Protein AF-A0A7H8SCH6-F1 (afdb_monomer_lite)

Radius of gyration: 17.14 Å; chains: 1; bounding box: 43×27×56 Å

pLDDT: mean 82.18, std 16.4, range [37.56, 97.25]

Sequence (116 aa):
MICNQSYHAEQIELTLISGIGYRKALEFLIKDYLIYLDNEAETEFLKMPLGQCINKLGNHNIKEIAKRAAWIGNDETHYIRKWKNKDINDLKKLIEVTVYFIAMEVVSNKYLEEMS

Structure (mmCIF, N/CA/C/O backbone):
data_AF-A0A7H8SCH6-F1
#
_entry.id   AF-A0A7H8SCH6-F1
#
loop_
_atom_site.group_PDB
_atom_site.id
_atom_site.type_symbol
_atom_site.label_atom_id
_atom_site.label_alt_id
_atom_site.label_comp_id
_atom_site.label_asym_id
_atom_site.label_entity_id
_atom_site.label_seq_id
_atom_site.pdbx_PDB_ins_code
_atom_site.Cartn_x
_atom_site.Cartn_y
_atom_site.Cartn_z
_atom_site.occupancy
_atom_site.B_iso_or_equiv
_atom_site.auth_seq_id
_atom_site.auth_comp_id
_atom_site.auth_asym_id
_atom_site.auth_atom_id
_atom_site.pdbx_PDB_model_num
ATOM 1 N N . MET A 1 1 ? 14.924 -2.978 -39.474 1.00 37.56 1 MET A N 1
ATOM 2 C CA . MET A 1 1 ? 15.425 -3.283 -38.111 1.00 37.56 1 MET A CA 1
ATOM 3 C C . MET A 1 1 ? 15.438 -2.072 -37.163 1.00 37.56 1 MET A C 1
ATOM 5 O O . MET A 1 1 ? 15.648 -2.272 -35.977 1.00 37.56 1 MET A O 1
ATOM 9 N N . ILE A 1 2 ? 15.162 -0.843 -37.631 1.00 46.72 2 ILE A N 1
ATOM 10 C CA . ILE A 1 2 ? 15.247 0.389 -36.816 1.00 46.72 2 ILE A CA 1
ATOM 11 C C . ILE A 1 2 ? 13.957 0.684 -36.014 1.00 46.72 2 ILE A C 1
ATOM 13 O O . ILE A 1 2 ? 14.043 1.179 -34.899 1.00 46.72 2 ILE A O 1
ATOM 17 N N . CYS A 1 3 ? 12.772 0.280 -36.488 1.00 51.47 3 CYS A N 1
ATOM 18 C CA . CYS A 1 3 ? 11.507 0.572 -35.791 1.00 51.47 3 CYS A CA 1
ATOM 19 C C . CYS A 1 3 ? 11.325 -0.171 -34.458 1.00 51.47 3 CYS A C 1
ATOM 21 O O . CYS A 1 3 ? 10.641 0.338 -33.580 1.00 51.47 3 CYS A O 1
ATOM 23 N N . ASN A 1 4 ? 11.940 -1.348 -34.279 1.00 43.81 4 ASN A N 1
ATOM 24 C CA . ASN A 1 4 ? 11.735 -2.124 -33.053 1.00 43.81 4 ASN A CA 1
ATOM 25 C C . ASN A 1 4 ? 12.465 -1.509 -31.849 1.00 43.81 4 ASN A C 1
ATOM 27 O O . ASN A 1 4 ? 11.946 -1.526 -30.743 1.00 43.81 4 ASN A O 1
ATOM 31 N N . GLN A 1 5 ? 13.651 -0.928 -32.065 1.00 39.53 5 GLN A N 1
ATOM 32 C CA . GLN A 1 5 ? 14.405 -0.257 -31.000 1.00 39.53 5 GLN A CA 1
ATOM 33 C C . GLN A 1 5 ? 13.753 1.077 -30.615 1.00 39.53 5 GLN A C 1
ATOM 35 O O . GLN A 1 5 ? 13.643 1.371 -29.431 1.00 39.53 5 GLN A O 1
ATOM 40 N N . SER A 1 6 ? 13.249 1.841 -31.593 1.00 50.38 6 SER A N 1
ATOM 41 C CA . SER A 1 6 ? 12.501 3.080 -31.331 1.00 50.38 6 SER A CA 1
ATOM 42 C C . SER A 1 6 ? 11.175 2.821 -30.610 1.00 50.38 6 SER A C 1
ATOM 44 O O . SER A 1 6 ? 10.885 3.497 -29.632 1.00 50.38 6 SER A O 1
ATOM 46 N N . TYR A 1 7 ? 10.418 1.799 -31.028 1.00 49.88 7 TYR A N 1
ATOM 47 C CA . TYR A 1 7 ? 9.191 1.379 -30.344 1.00 49.88 7 TYR A CA 1
ATOM 48 C C . TYR A 1 7 ? 9.477 0.904 -28.916 1.00 49.88 7 TYR A C 1
ATOM 50 O O . TYR A 1 7 ? 8.783 1.293 -27.984 1.00 49.88 7 TYR A O 1
ATOM 58 N N . HIS A 1 8 ? 10.540 0.120 -28.712 1.00 58.81 8 HIS A N 1
ATOM 59 C CA . HIS A 1 8 ? 10.951 -0.274 -27.367 1.00 58.81 8 HIS A CA 1
ATOM 60 C C . HIS A 1 8 ? 11.368 0.921 -26.504 1.00 58.81 8 HIS A C 1
ATOM 62 O O . HIS A 1 8 ? 10.980 0.959 -25.343 1.00 58.81 8 HIS A O 1
ATOM 68 N N . ALA A 1 9 ? 12.108 1.893 -27.043 1.00 56.62 9 ALA A N 1
ATOM 69 C CA . ALA A 1 9 ? 12.504 3.094 -26.307 1.00 56.62 9 ALA A CA 1
ATOM 70 C C . ALA A 1 9 ? 11.285 3.925 -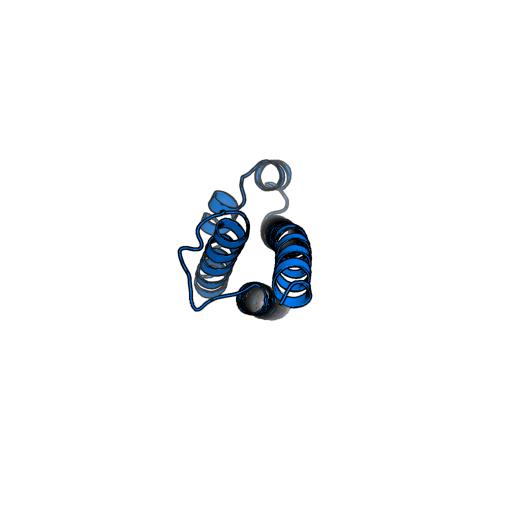25.869 1.00 56.62 9 ALA A C 1
ATOM 72 O O . ALA A 1 9 ? 11.175 4.274 -24.697 1.00 56.62 9 ALA A O 1
ATOM 73 N N . GLU A 1 10 ? 10.326 4.144 -26.771 1.00 59.06 10 GLU A N 1
ATOM 74 C CA . GLU A 1 10 ? 9.072 4.847 -26.476 1.00 59.06 10 GLU A CA 1
ATOM 75 C C . GLU A 1 10 ? 8.227 4.098 -25.431 1.00 59.06 10 GLU A C 1
ATOM 77 O O . GLU A 1 10 ? 7.752 4.686 -24.458 1.00 59.06 10 GLU A O 1
ATOM 82 N N . GLN A 1 11 ? 8.080 2.776 -25.578 1.00 59.28 11 GLN A N 1
ATOM 83 C CA . GLN A 1 11 ? 7.370 1.947 -24.601 1.00 59.28 11 GLN A CA 1
ATOM 84 C C . GLN A 1 11 ? 8.061 1.959 -23.230 1.00 59.28 11 GLN A C 1
ATOM 86 O O . GLN A 1 11 ? 7.378 1.960 -22.207 1.00 59.28 11 GLN A O 1
ATOM 91 N N . ILE A 1 12 ? 9.396 1.997 -23.182 1.00 62.84 12 ILE A N 1
ATOM 92 C CA . ILE A 1 12 ? 10.166 2.108 -21.936 1.00 62.84 12 ILE A CA 1
ATOM 93 C C . ILE A 1 12 ? 9.928 3.473 -21.274 1.00 62.84 12 ILE A C 1
ATOM 95 O O . ILE A 1 12 ? 9.658 3.509 -20.075 1.00 62.84 12 ILE A O 1
ATOM 99 N N . GLU A 1 13 ? 9.955 4.576 -22.027 1.00 62.03 13 GLU A N 1
ATOM 100 C CA . GLU A 1 13 ? 9.674 5.922 -21.500 1.00 62.03 13 GLU A CA 1
ATOM 101 C C . GLU A 1 13 ? 8.240 6.045 -20.956 1.00 62.03 13 GLU A C 1
ATOM 103 O O . GLU A 1 13 ? 8.039 6.504 -19.828 1.00 62.03 13 GLU A O 1
ATOM 108 N N . LEU A 1 14 ? 7.243 5.547 -21.696 1.00 60.16 14 LEU A N 1
ATOM 109 C CA . LEU A 1 14 ? 5.845 5.489 -21.247 1.00 60.16 14 LEU A CA 1
ATOM 110 C C . LEU A 1 14 ? 5.673 4.609 -20.002 1.00 60.16 14 LEU A C 1
ATOM 112 O O . LEU A 1 14 ? 4.902 4.953 -19.101 1.00 60.16 14 LEU A O 1
ATOM 116 N N . THR A 1 15 ? 6.397 3.489 -19.926 1.00 60.84 15 THR A N 1
ATOM 117 C CA . THR A 1 15 ? 6.345 2.572 -18.777 1.00 60.84 15 THR A CA 1
ATOM 118 C C . THR A 1 15 ? 6.966 3.201 -17.534 1.00 60.84 15 THR A C 1
ATOM 120 O O . THR A 1 15 ? 6.373 3.108 -16.462 1.00 60.84 15 THR A O 1
ATOM 123 N N . LEU A 1 16 ? 8.097 3.903 -17.665 1.00 60.78 16 LEU A N 1
ATOM 124 C CA . LEU A 1 16 ? 8.753 4.616 -16.562 1.00 60.78 16 LEU A CA 1
ATOM 125 C C . LEU A 1 16 ? 7.839 5.693 -15.959 1.00 60.78 16 LEU A C 1
ATOM 127 O O . LEU A 1 16 ? 7.648 5.738 -14.741 1.00 60.78 16 LEU A O 1
ATOM 131 N N . ILE A 1 17 ? 7.220 6.522 -16.808 1.00 64.50 17 ILE A N 1
ATOM 132 C CA . ILE A 1 17 ? 6.272 7.566 -16.380 1.00 64.50 17 ILE A CA 1
ATOM 133 C C . ILE A 1 17 ? 5.059 6.936 -15.686 1.00 64.50 17 ILE A C 1
ATOM 135 O O . ILE A 1 17 ? 4.644 7.370 -14.608 1.00 64.50 17 ILE A O 1
ATOM 139 N N . SER A 1 18 ? 4.517 5.872 -16.276 1.00 70.50 18 SER A N 1
ATOM 140 C CA . SER A 1 18 ? 3.342 5.185 -15.746 1.00 70.50 18 SER A CA 1
ATOM 141 C C . SER A 1 18 ? 3.643 4.466 -14.422 1.00 70.50 18 SER A C 1
ATOM 143 O O . SER A 1 18 ? 2.828 4.513 -13.503 1.00 70.50 18 SER A O 1
ATOM 145 N N . GLY A 1 19 ? 4.822 3.855 -14.270 1.00 71.44 19 GLY A N 1
ATOM 146 C CA . GLY A 1 19 ? 5.253 3.177 -13.044 1.00 71.44 19 GLY A CA 1
ATOM 147 C C . GLY A 1 19 ? 5.389 4.132 -11.856 1.00 71.44 19 GLY A C 1
ATOM 148 O O . GLY A 1 19 ? 4.886 3.843 -10.767 1.00 71.44 19 GLY A O 1
ATOM 149 N N . ILE A 1 20 ? 5.978 5.314 -12.078 1.00 78.62 20 ILE A N 1
ATOM 150 C CA . ILE A 1 20 ? 6.041 6.386 -11.069 1.00 78.62 20 ILE A CA 1
ATOM 151 C C . ILE A 1 20 ? 4.629 6.858 -10.701 1.00 78.62 20 ILE A C 1
ATOM 153 O O . ILE A 1 20 ? 4.326 7.021 -9.516 1.00 78.62 20 ILE A O 1
ATOM 157 N N . GLY A 1 21 ? 3.753 7.023 -11.698 1.00 79.62 21 GLY A N 1
ATOM 158 C CA . GLY A 1 21 ? 2.355 7.400 -11.495 1.00 79.62 21 GLY A CA 1
ATOM 159 C C . GLY A 1 21 ? 1.594 6.405 -10.616 1.00 79.62 21 GLY A C 1
ATOM 160 O O . GLY A 1 21 ? 0.992 6.799 -9.618 1.00 79.62 21 GLY A O 1
ATOM 161 N N . TYR A 1 22 ? 1.680 5.107 -10.915 1.00 85.50 22 TYR A N 1
ATOM 162 C CA . TYR A 1 22 ? 1.022 4.063 -10.122 1.00 85.50 22 TYR A CA 1
ATOM 163 C C . TYR A 1 22 ? 1.595 3.932 -8.715 1.00 85.50 22 TYR A C 1
ATOM 165 O O . TYR A 1 22 ? 0.844 3.750 -7.758 1.00 85.50 22 TYR A O 1
ATOM 173 N N . ARG A 1 23 ? 2.912 4.082 -8.552 1.00 87.88 23 ARG A N 1
ATOM 174 C CA . ARG A 1 23 ? 3.531 4.118 -7.224 1.00 87.88 23 ARG A CA 1
ATOM 175 C C . ARG A 1 23 ? 3.010 5.291 -6.396 1.00 87.88 23 ARG A C 1
ATOM 177 O O . ARG A 1 23 ? 2.749 5.123 -5.207 1.00 87.88 23 ARG A O 1
ATOM 184 N N . LYS A 1 24 ? 2.843 6.464 -7.012 1.00 87.19 24 LYS A N 1
ATOM 185 C CA . LYS A 1 24 ? 2.284 7.633 -6.329 1.00 87.19 24 LYS A CA 1
ATOM 186 C C . LYS A 1 24 ? 0.799 7.451 -6.007 1.00 87.19 24 LYS A C 1
ATOM 188 O O . LYS A 1 24 ? 0.382 7.806 -4.911 1.00 87.19 24 LYS A O 1
ATOM 193 N N . ALA A 1 25 ? 0.031 6.836 -6.904 1.00 89.31 25 ALA A N 1
ATOM 194 C CA . ALA A 1 25 ? -1.364 6.479 -6.650 1.00 89.31 25 ALA A CA 1
ATOM 195 C C . ALA A 1 25 ? -1.502 5.522 -5.454 1.00 89.31 25 ALA A C 1
ATOM 197 O O . ALA A 1 25 ? -2.337 5.749 -4.583 1.00 89.31 25 ALA A O 1
ATOM 198 N N . LEU A 1 26 ? -0.638 4.503 -5.362 1.00 92.75 26 LEU A N 1
ATOM 199 C CA . LEU A 1 26 ? -0.575 3.615 -4.199 1.00 92.75 26 LEU A CA 1
ATOM 200 C C . LEU A 1 26 ? -0.232 4.383 -2.915 1.00 92.75 26 LEU A C 1
ATOM 202 O O . LEU A 1 26 ? -0.795 4.095 -1.864 1.00 92.75 26 LEU A O 1
ATOM 206 N N . GLU A 1 27 ? 0.682 5.355 -2.984 1.00 93.25 27 GLU A N 1
ATOM 207 C CA . GLU A 1 27 ? 1.028 6.178 -1.823 1.00 93.25 27 GLU A CA 1
ATOM 208 C C . GLU A 1 27 ? -0.165 6.972 -1.296 1.00 93.25 27 GLU A C 1
ATOM 210 O O . GLU A 1 27 ? -0.408 6.943 -0.092 1.00 93.25 27 GLU A O 1
ATOM 215 N N . PHE A 1 28 ? -0.903 7.644 -2.181 1.00 92.06 28 PHE A N 1
ATOM 216 C CA . PHE A 1 28 ? -2.108 8.373 -1.789 1.00 92.06 28 PHE A CA 1
ATOM 217 C C . PHE A 1 28 ? -3.163 7.429 -1.212 1.00 92.06 28 PHE A C 1
ATOM 219 O O . PHE A 1 28 ? -3.600 7.647 -0.091 1.00 92.06 28 PHE A O 1
ATOM 226 N N . LEU A 1 29 ? -3.452 6.311 -1.887 1.00 94.75 29 LEU A N 1
ATOM 227 C CA . LEU A 1 29 ? -4.427 5.321 -1.420 1.00 94.75 29 LEU A CA 1
ATOM 228 C C . LEU A 1 29 ? -4.150 4.837 0.013 1.00 94.75 29 LEU A C 1
ATOM 230 O O . LEU A 1 29 ? -5.058 4.796 0.839 1.00 94.75 29 LEU A O 1
ATOM 234 N N . ILE A 1 30 ? -2.905 4.453 0.316 1.00 96.62 30 ILE A N 1
ATOM 235 C CA . ILE A 1 30 ? -2.554 3.945 1.651 1.00 96.62 30 ILE A CA 1
ATOM 236 C C . ILE A 1 30 ? -2.615 5.054 2.706 1.00 96.62 30 ILE A C 1
ATOM 238 O O . ILE A 1 30 ? -3.025 4.788 3.833 1.00 96.62 30 ILE A O 1
ATOM 242 N N . LYS A 1 31 ? -2.208 6.282 2.366 1.00 95.06 31 LYS A N 1
ATOM 243 C CA . LYS A 1 31 ? -2.276 7.417 3.296 1.00 95.06 31 LYS A CA 1
ATOM 244 C C . LYS A 1 31 ? -3.718 7.796 3.598 1.00 95.06 31 LYS A C 1
ATOM 246 O O . LYS A 1 31 ? -4.066 7.855 4.769 1.00 95.06 31 LYS A O 1
ATOM 251 N N . ASP A 1 32 ? -4.544 7.960 2.570 1.00 92.69 32 ASP A N 1
ATOM 252 C CA . ASP A 1 32 ? -5.964 8.286 2.713 1.00 92.69 32 ASP A CA 1
ATOM 253 C C . ASP A 1 32 ? -6.682 7.223 3.549 1.00 92.69 32 ASP A C 1
ATOM 255 O O . ASP A 1 32 ? -7.496 7.546 4.410 1.00 92.69 32 ASP A O 1
ATOM 259 N N . TYR A 1 33 ? -6.323 5.948 3.363 1.00 95.19 33 TYR A N 1
ATOM 260 C CA . TYR A 1 33 ? -6.874 4.866 4.168 1.00 95.19 33 TYR A CA 1
ATOM 261 C C . TYR A 1 33 ? -6.460 4.935 5.646 1.00 95.19 33 TYR A C 1
ATOM 263 O O . TYR A 1 33 ? -7.293 4.756 6.527 1.00 95.19 33 TYR A O 1
ATOM 271 N N . LEU A 1 34 ? -5.190 5.221 5.941 1.00 95.25 34 LEU A N 1
ATOM 272 C CA . LEU A 1 34 ? -4.734 5.387 7.325 1.00 95.25 34 LEU A CA 1
ATOM 273 C C . LEU A 1 34 ? -5.379 6.602 8.001 1.00 95.25 34 LEU A C 1
ATOM 275 O O . LEU A 1 34 ? -5.755 6.504 9.162 1.00 95.25 34 LEU A O 1
ATOM 279 N N . ILE A 1 35 ? -5.552 7.704 7.268 1.00 94.56 35 ILE A N 1
ATOM 280 C CA . ILE A 1 35 ? -6.249 8.910 7.741 1.00 94.56 35 ILE A CA 1
ATOM 281 C C . ILE A 1 35 ? -7.725 8.607 8.021 1.00 94.56 35 ILE A C 1
ATOM 283 O O . ILE A 1 35 ? -8.275 9.074 9.012 1.00 94.56 35 ILE A O 1
ATOM 287 N N . TYR A 1 36 ? -8.365 7.792 7.177 1.00 92.81 36 TYR A N 1
ATOM 288 C CA . TYR A 1 36 ? -9.734 7.332 7.410 1.00 92.81 36 TYR A CA 1
ATOM 289 C C . TYR A 1 36 ? -9.867 6.523 8.712 1.00 92.81 36 TYR A C 1
ATOM 291 O O . TYR A 1 36 ? -10.863 6.671 9.415 1.00 92.81 36 TYR A O 1
ATOM 299 N N . LEU A 1 37 ? -8.874 5.687 9.040 1.00 92.19 37 LEU A N 1
ATOM 300 C CA . LEU A 1 37 ? -8.863 4.898 10.277 1.00 92.19 37 LEU A CA 1
ATOM 301 C C . LEU A 1 37 ? -8.497 5.723 11.521 1.00 92.19 37 LEU A C 1
ATOM 303 O O . LEU A 1 37 ? -8.999 5.441 12.605 1.00 92.19 37 LEU A O 1
ATOM 307 N N . ASP A 1 38 ? -7.603 6.701 11.376 1.00 92.75 38 ASP A N 1
ATOM 308 C CA . ASP A 1 38 ? -7.120 7.559 12.458 1.00 92.75 38 ASP A CA 1
ATOM 309 C C . ASP A 1 38 ? -6.877 8.984 11.937 1.00 92.75 38 ASP A C 1
ATOM 311 O O . ASP A 1 38 ? -5.810 9.327 11.417 1.00 92.75 38 ASP A O 1
ATOM 315 N N . ASN A 1 39 ? -7.900 9.824 12.088 1.00 88.62 39 ASN A N 1
ATOM 316 C CA . ASN A 1 39 ? -7.874 11.200 11.604 1.00 88.62 39 ASN A CA 1
ATOM 317 C C . ASN A 1 39 ? -6.967 12.110 12.457 1.00 88.62 39 ASN A C 1
ATOM 319 O O . ASN A 1 39 ? -6.497 13.143 11.985 1.00 88.62 39 ASN A O 1
ATOM 323 N N . GLU A 1 40 ? -6.672 11.745 13.710 1.00 87.44 40 GLU A N 1
ATOM 324 C CA . GLU A 1 40 ? -5.822 12.565 14.586 1.00 87.44 40 GLU A CA 1
ATOM 325 C C . GLU A 1 40 ? -4.352 12.541 14.137 1.00 87.44 40 GLU A C 1
ATOM 327 O O . GLU A 1 40 ? -3.615 13.516 14.314 1.00 87.44 40 GLU A O 1
ATOM 332 N N . ALA A 1 41 ? -3.935 11.456 13.479 1.00 87.75 41 ALA A N 1
ATOM 333 C CA . ALA A 1 41 ? -2.586 11.267 12.959 1.00 87.75 41 ALA A CA 1
ATOM 334 C C . ALA A 1 41 ? -2.395 11.733 11.497 1.00 87.75 41 ALA A C 1
ATOM 336 O O . ALA A 1 41 ? -1.354 11.449 10.894 1.00 87.75 41 ALA A O 1
ATOM 337 N N . GLU A 1 42 ? -3.332 12.495 10.912 1.00 88.69 42 GLU A N 1
ATOM 338 C CA . GLU A 1 42 ? -3.283 12.910 9.497 1.00 88.69 42 GLU A CA 1
ATOM 339 C C . GLU A 1 42 ? -1.939 13.541 9.102 1.00 88.69 42 GLU A C 1
ATOM 341 O O . GLU A 1 42 ? -1.272 13.122 8.147 1.00 88.69 42 GLU A O 1
ATOM 346 N N . THR A 1 43 ? -1.491 14.530 9.879 1.00 90.00 43 THR A N 1
ATOM 347 C CA . THR A 1 43 ? -0.238 15.243 9.595 1.00 90.00 43 THR A CA 1
ATOM 348 C C . THR A 1 43 ? 1.001 14.349 9.683 1.00 90.00 43 THR A C 1
ATOM 350 O O . THR A 1 43 ? 2.001 14.626 9.009 1.00 90.00 43 THR A O 1
ATOM 353 N N . GLU A 1 44 ? 0.949 13.276 10.478 1.00 92.75 44 GLU A N 1
ATOM 354 C CA . GLU A 1 44 ? 1.998 12.260 10.553 1.00 92.75 44 GLU A CA 1
ATOM 355 C C . GLU A 1 44 ? 1.998 11.412 9.275 1.00 92.75 44 GLU A C 1
ATOM 357 O O . GLU A 1 44 ? 3.034 11.289 8.613 1.00 92.75 44 GLU A O 1
ATOM 362 N N . PHE A 1 45 ? 0.835 10.883 8.878 1.00 91.69 45 PHE A N 1
ATOM 363 C CA . PHE A 1 45 ? 0.703 10.021 7.701 1.00 91.69 45 PHE A CA 1
ATOM 364 C C . PHE A 1 45 ? 1.083 10.728 6.401 1.00 91.69 45 PHE A C 1
ATOM 366 O O . PHE A 1 45 ? 1.764 10.136 5.560 1.00 91.69 45 PHE A O 1
ATOM 373 N N . LEU A 1 46 ? 0.733 12.007 6.244 1.00 89.19 46 LEU A N 1
ATOM 374 C CA . LEU A 1 46 ? 1.090 12.783 5.054 1.00 89.19 46 LEU A CA 1
ATOM 375 C C . LEU A 1 46 ? 2.610 12.922 4.874 1.00 89.19 46 LEU A C 1
ATOM 377 O O . LEU A 1 46 ? 3.105 12.835 3.744 1.00 89.19 46 LEU A O 1
ATOM 381 N N . LYS A 1 47 ? 3.361 13.073 5.971 1.00 92.62 47 LYS A N 1
ATOM 382 C CA . LYS A 1 47 ? 4.831 13.221 5.966 1.00 92.62 47 LYS A CA 1
ATOM 383 C C . LYS A 1 47 ? 5.571 11.887 5.899 1.00 92.62 47 LYS A C 1
ATOM 385 O O . LYS A 1 47 ? 6.735 11.844 5.501 1.00 92.62 47 LYS A O 1
ATOM 390 N N . MET A 1 48 ? 4.909 10.805 6.286 1.00 93.06 48 MET A N 1
ATOM 391 C CA . MET A 1 48 ? 5.498 9.478 6.355 1.00 93.06 48 MET A CA 1
ATOM 392 C C . MET A 1 48 ? 5.796 8.914 4.949 1.00 93.06 48 MET A C 1
ATOM 394 O O . MET A 1 48 ? 4.993 9.076 4.021 1.00 93.06 48 MET A O 1
ATOM 398 N N . PRO A 1 49 ? 6.947 8.248 4.736 1.00 94.25 49 PRO A N 1
ATOM 399 C CA . PRO A 1 49 ? 7.216 7.555 3.481 1.00 94.25 49 PRO A CA 1
ATOM 400 C C . PRO A 1 49 ? 6.327 6.311 3.339 1.00 94.25 49 PRO A C 1
ATOM 402 O O . PRO A 1 49 ? 6.073 5.610 4.319 1.00 94.25 49 PRO A O 1
ATOM 405 N N . LEU A 1 50 ? 5.944 5.970 2.101 1.00 93.69 50 LEU A N 1
ATOM 406 C CA . LEU A 1 50 ? 5.038 4.851 1.783 1.00 93.69 50 LEU A CA 1
ATOM 407 C C . LEU A 1 50 ? 5.372 3.543 2.521 1.00 93.69 50 LEU A C 1
ATOM 409 O O . LEU A 1 50 ? 4.484 2.878 3.043 1.00 93.69 50 LEU A O 1
ATOM 413 N N . GLY A 1 51 ? 6.653 3.170 2.593 1.00 94.00 51 GLY A N 1
ATOM 414 C CA . GLY A 1 51 ? 7.063 1.935 3.267 1.00 94.00 51 GLY A CA 1
ATOM 415 C C . GLY A 1 51 ? 6.718 1.907 4.760 1.00 94.00 51 GLY A C 1
ATOM 416 O O . GLY A 1 51 ? 6.365 0.853 5.284 1.00 94.00 51 GLY A O 1
ATOM 417 N N . GLN A 1 52 ? 6.780 3.053 5.442 1.00 95.88 52 GLN A N 1
ATOM 418 C CA . GLN A 1 52 ? 6.371 3.161 6.842 1.00 95.88 52 GLN A CA 1
ATOM 419 C C . GLN A 1 52 ? 4.840 3.159 6.972 1.00 95.88 52 GLN A C 1
ATOM 421 O O . GLN A 1 52 ? 4.327 2.451 7.836 1.00 95.88 52 GLN A O 1
ATOM 426 N N . CYS A 1 53 ? 4.117 3.832 6.066 1.00 95.94 53 CYS A N 1
ATOM 427 C CA . CYS A 1 53 ? 2.652 3.771 6.008 1.00 95.94 53 CYS A CA 1
ATOM 428 C C . CYS A 1 53 ? 2.162 2.318 5.869 1.00 95.94 53 CYS A C 1
ATOM 430 O O . CYS A 1 53 ? 1.340 1.858 6.654 1.00 95.94 53 CYS A O 1
ATOM 432 N N . ILE A 1 54 ? 2.743 1.546 4.943 1.00 96.69 54 ILE A N 1
ATOM 433 C CA . ILE A 1 54 ? 2.405 0.124 4.755 1.00 96.69 54 ILE A CA 1
ATOM 434 C C . ILE A 1 54 ? 2.649 -0.683 6.037 1.00 96.69 54 ILE A C 1
ATOM 436 O O . ILE A 1 54 ? 1.879 -1.581 6.369 1.00 96.69 54 ILE A O 1
ATOM 440 N N . ASN A 1 55 ? 3.706 -0.373 6.790 1.00 96.31 55 ASN A N 1
ATOM 441 C CA . ASN A 1 55 ? 4.000 -1.089 8.027 1.00 96.31 55 ASN A CA 1
ATOM 442 C C . ASN A 1 55 ? 2.972 -0.837 9.135 1.00 96.31 55 ASN A C 1
ATOM 444 O O . ASN A 1 55 ? 2.787 -1.740 9.956 1.00 96.31 55 ASN A O 1
ATOM 448 N N . LYS A 1 56 ? 2.313 0.327 9.130 1.00 95.19 56 LYS A N 1
ATOM 449 C CA . LYS A 1 56 ? 1.266 0.706 10.088 1.00 95.19 56 LYS A CA 1
ATOM 450 C C . LYS A 1 56 ? -0.110 0.102 9.794 1.00 95.19 56 LYS A C 1
ATOM 452 O O . LYS A 1 56 ? -0.973 0.154 10.659 1.00 95.19 56 LYS A O 1
ATOM 457 N N . LEU A 1 57 ? -0.316 -0.503 8.623 1.00 95.19 57 LEU A N 1
ATOM 458 C CA . LEU A 1 57 ? -1.571 -1.184 8.302 1.00 95.19 57 LEU A CA 1
ATOM 459 C C . LEU A 1 57 ? -1.822 -2.354 9.265 1.00 95.19 57 LEU A C 1
ATOM 461 O O . LEU A 1 57 ? -0.987 -3.257 9.380 1.00 95.19 57 LEU A O 1
ATOM 465 N N . GLY A 1 58 ? -2.987 -2.342 9.917 1.00 93.12 58 GLY A N 1
ATOM 466 C CA . GLY A 1 58 ? -3.425 -3.414 10.815 1.00 93.12 58 GLY A CA 1
ATOM 467 C C . GLY A 1 58 ? -3.853 -4.679 10.068 1.00 93.12 58 GLY A C 1
ATOM 468 O O . GLY A 1 58 ? -3.544 -5.791 10.496 1.00 93.12 58 GLY A O 1
ATOM 469 N N . ASN A 1 59 ? -4.500 -4.526 8.909 1.00 94.75 59 ASN A N 1
ATOM 470 C CA . ASN A 1 59 ? -4.951 -5.651 8.100 1.00 94.75 59 ASN A CA 1
ATOM 471 C C . ASN A 1 59 ? -3.784 -6.337 7.375 1.00 94.75 59 ASN A C 1
ATOM 473 O O . ASN A 1 59 ? -3.122 -5.744 6.515 1.00 94.75 59 ASN A O 1
ATOM 477 N N . HIS A 1 60 ? -3.561 -7.616 7.687 1.00 95.44 60 HIS A N 1
ATOM 478 C CA . HIS A 1 60 ? -2.466 -8.399 7.113 1.00 95.44 60 HIS A CA 1
ATOM 479 C C . HIS A 1 60 ? -2.531 -8.489 5.579 1.00 95.44 60 HIS A C 1
ATOM 481 O O . HIS A 1 60 ? -1.504 -8.343 4.914 1.00 95.44 60 HIS A O 1
ATOM 487 N N . ASN A 1 61 ? -3.724 -8.679 5.009 1.00 94.94 61 ASN A N 1
ATOM 488 C CA . ASN A 1 61 ? -3.888 -8.852 3.565 1.00 94.94 61 ASN A CA 1
ATOM 489 C C . ASN A 1 61 ? -3.595 -7.550 2.812 1.00 94.94 61 ASN A C 1
ATOM 491 O O . ASN A 1 61 ? -2.829 -7.563 1.847 1.00 94.94 61 ASN A O 1
ATOM 495 N N . ILE A 1 62 ? -4.129 -6.417 3.289 1.00 96.38 62 ILE A N 1
ATOM 496 C CA . ILE A 1 62 ? -3.849 -5.096 2.699 1.00 96.38 62 ILE A CA 1
ATOM 497 C C . ILE A 1 62 ? -2.349 -4.811 2.762 1.00 96.38 62 ILE A C 1
ATOM 499 O O . ILE A 1 62 ? -1.741 -4.443 1.755 1.00 96.38 62 ILE A O 1
ATOM 503 N N . LYS A 1 63 ? -1.729 -5.050 3.923 1.00 97.25 63 LYS A N 1
ATOM 504 C CA . LYS A 1 63 ? -0.296 -4.837 4.137 1.00 97.25 63 LYS A CA 1
ATOM 505 C C . LYS A 1 63 ? 0.564 -5.631 3.161 1.00 97.25 63 LYS A C 1
ATOM 507 O O . LYS A 1 63 ? 1.453 -5.068 2.523 1.00 97.25 63 LYS A O 1
ATOM 512 N N . GLU A 1 64 ? 0.307 -6.926 3.017 1.00 96.81 64 GLU A N 1
ATOM 513 C CA . GLU A 1 64 ? 1.117 -7.802 2.172 1.00 96.81 64 GLU A CA 1
ATOM 514 C C . GLU A 1 64 ? 0.964 -7.501 0.672 1.00 96.81 64 GLU A C 1
ATOM 516 O O . GLU A 1 64 ? 1.957 -7.543 -0.068 1.00 96.81 64 GLU A O 1
ATOM 521 N N . ILE A 1 65 ? -0.237 -7.149 0.209 1.00 95.81 65 ILE A N 1
ATOM 522 C CA . ILE A 1 65 ? -0.459 -6.757 -1.190 1.00 95.81 65 ILE A CA 1
ATOM 523 C C . ILE A 1 65 ? 0.167 -5.387 -1.478 1.00 95.81 65 ILE A C 1
ATOM 525 O O . ILE A 1 65 ? 0.935 -5.263 -2.438 1.00 95.81 65 ILE A O 1
ATOM 529 N N . ALA A 1 66 ? -0.056 -4.388 -0.618 1.00 94.88 66 ALA A N 1
ATOM 530 C CA . ALA A 1 66 ? 0.522 -3.053 -0.774 1.00 94.88 66 ALA A CA 1
ATOM 531 C C . ALA A 1 66 ? 2.059 -3.088 -0.764 1.00 94.88 66 ALA A C 1
ATOM 533 O O . ALA A 1 66 ? 2.713 -2.396 -1.546 1.00 94.88 66 ALA A O 1
ATOM 534 N N . LYS A 1 67 ? 2.659 -3.955 0.062 1.00 95.44 67 LYS A N 1
ATOM 535 C CA . LYS A 1 67 ? 4.110 -4.179 0.095 1.00 95.44 67 LYS A CA 1
ATOM 536 C C . LYS A 1 67 ? 4.647 -4.693 -1.244 1.00 95.44 67 LYS A C 1
ATOM 538 O O . LYS A 1 67 ? 5.652 -4.179 -1.732 1.00 95.44 67 LYS A O 1
ATOM 543 N N . ARG A 1 68 ? 3.967 -5.663 -1.867 1.00 93.69 68 ARG A N 1
ATOM 544 C CA . ARG A 1 68 ? 4.329 -6.185 -3.199 1.00 93.69 68 ARG A CA 1
ATOM 545 C C . ARG A 1 68 ? 4.162 -5.120 -4.281 1.00 93.69 68 ARG A C 1
ATOM 547 O O . ARG A 1 68 ? 5.039 -4.990 -5.130 1.00 93.69 68 ARG A O 1
ATOM 554 N N . ALA A 1 69 ? 3.096 -4.322 -4.217 1.00 91.81 69 ALA A N 1
ATOM 555 C CA . ALA A 1 69 ? 2.882 -3.210 -5.140 1.00 91.81 69 ALA A CA 1
ATOM 556 C C . ALA A 1 69 ? 4.008 -2.165 -5.025 1.00 91.81 69 ALA A C 1
ATOM 558 O O . ALA A 1 69 ? 4.568 -1.743 -6.034 1.00 91.81 69 ALA A O 1
ATOM 559 N N . ALA A 1 70 ? 4.427 -1.822 -3.804 1.00 91.44 70 ALA A N 1
ATOM 560 C CA . ALA A 1 70 ? 5.551 -0.917 -3.572 1.00 91.44 70 ALA A CA 1
ATOM 561 C C . ALA A 1 70 ? 6.889 -1.483 -4.086 1.00 91.44 70 ALA A C 1
ATOM 563 O O . ALA A 1 70 ? 7.724 -0.725 -4.581 1.00 91.44 70 ALA A O 1
ATOM 564 N N . TRP A 1 71 ? 7.102 -2.802 -4.002 1.00 89.38 71 TRP A N 1
ATOM 565 C CA . TRP A 1 71 ? 8.288 -3.453 -4.567 1.00 89.38 71 TRP A CA 1
ATOM 566 C C . TRP A 1 71 ? 8.330 -3.368 -6.091 1.00 89.38 71 TRP A C 1
ATOM 568 O O . TRP A 1 71 ? 9.363 -2.976 -6.628 1.00 89.38 71 TRP A O 1
ATOM 578 N N . ILE A 1 72 ? 7.224 -3.682 -6.776 1.00 85.19 72 ILE A N 1
ATOM 579 C CA . ILE A 1 72 ? 7.151 -3.590 -8.243 1.00 85.19 72 ILE A CA 1
ATOM 580 C C . ILE A 1 72 ? 7.253 -2.126 -8.688 1.00 85.19 72 ILE A C 1
ATOM 582 O O . ILE A 1 72 ? 8.041 -1.812 -9.571 1.00 85.19 72 ILE A O 1
ATOM 586 N N . GLY A 1 73 ? 6.545 -1.208 -8.025 1.00 81.94 73 GLY A N 1
ATOM 587 C CA . GLY A 1 73 ? 6.614 0.223 -8.331 1.00 81.94 73 GLY A CA 1
ATOM 588 C C . GLY A 1 73 ? 8.004 0.835 -8.121 1.00 81.94 73 GLY A C 1
ATOM 589 O O . GLY A 1 73 ? 8.371 1.758 -8.839 1.00 81.94 73 GLY A O 1
ATOM 590 N N . ASN A 1 74 ? 8.794 0.324 -7.168 1.00 80.06 74 ASN A N 1
ATOM 591 C CA . ASN A 1 74 ? 10.208 0.686 -7.037 1.00 80.06 74 ASN A CA 1
ATOM 592 C C . ASN A 1 74 ? 11.071 0.061 -8.149 1.00 80.06 74 ASN A C 1
ATOM 594 O O . ASN A 1 74 ? 12.043 0.682 -8.556 1.00 80.06 74 ASN A O 1
ATOM 598 N N . ASP A 1 75 ? 10.778 -1.155 -8.619 1.00 71.81 75 ASP A N 1
ATOM 599 C CA . ASP A 1 75 ? 11.576 -1.846 -9.648 1.00 71.81 75 ASP A CA 1
ATOM 600 C C . ASP A 1 75 ? 11.359 -1.252 -11.052 1.00 71.81 75 ASP A C 1
ATOM 602 O O . ASP A 1 75 ? 12.307 -1.166 -11.827 1.00 71.81 75 ASP A O 1
ATOM 606 N N . GLU A 1 76 ? 10.156 -0.744 -11.350 1.00 61.16 76 GLU A N 1
ATOM 607 C CA . GLU A 1 76 ? 9.846 -0.055 -12.617 1.00 61.16 76 GLU A CA 1
ATOM 608 C C . GLU A 1 76 ? 10.655 1.232 -12.830 1.00 61.16 76 GLU A C 1
ATOM 610 O O . GLU A 1 76 ? 10.772 1.692 -13.958 1.00 61.16 76 GLU A O 1
ATOM 615 N N . THR A 1 77 ? 11.251 1.808 -11.780 1.00 54.12 77 THR A N 1
ATOM 616 C CA . THR A 1 77 ? 12.112 2.998 -11.890 1.00 54.12 77 THR A CA 1
ATOM 617 C C . THR A 1 77 ? 13.600 2.667 -12.015 1.00 54.12 77 THR A C 1
ATOM 619 O O . THR A 1 77 ? 14.417 3.582 -12.096 1.00 54.12 77 THR A O 1
ATOM 622 N N . HIS A 1 78 ? 13.987 1.386 -11.985 1.00 58.81 78 HIS A N 1
ATOM 623 C CA . HIS A 1 78 ? 15.387 0.969 -12.062 1.00 58.81 78 HIS A CA 1
ATOM 624 C C . HIS A 1 78 ? 15.751 0.484 -13.470 1.00 58.81 78 HIS A C 1
ATOM 626 O O . HIS A 1 78 ? 15.044 -0.305 -14.086 1.00 58.81 78 HIS A O 1
ATOM 632 N N . TYR A 1 79 ? 16.927 0.902 -13.951 1.00 44.78 79 TYR A N 1
ATOM 633 C CA . TYR A 1 79 ? 17.476 0.520 -15.263 1.00 44.78 79 TYR A CA 1
ATOM 634 C C . TYR A 1 79 ? 17.708 -1.001 -15.409 1.00 44.78 79 TYR A C 1
ATOM 636 O O . TYR A 1 79 ? 17.820 -1.526 -16.513 1.00 44.78 79 TYR A O 1
ATOM 644 N N . ILE A 1 80 ? 17.776 -1.723 -14.284 1.00 50.53 80 ILE A N 1
ATOM 645 C CA . ILE A 1 80 ? 17.923 -3.178 -14.209 1.00 50.53 80 ILE A CA 1
ATOM 646 C C . ILE A 1 80 ? 16.739 -3.722 -13.403 1.00 50.53 80 ILE A C 1
ATOM 648 O O . ILE A 1 80 ? 16.737 -3.623 -12.177 1.00 50.53 80 ILE A O 1
ATOM 652 N N . ARG A 1 81 ? 15.748 -4.315 -14.081 1.00 56.41 81 ARG A N 1
ATOM 653 C CA . ARG A 1 81 ? 14.601 -4.973 -13.431 1.00 56.41 81 ARG A CA 1
ATOM 654 C C . ARG A 1 81 ? 15.052 -6.208 -12.652 1.00 56.41 81 ARG A C 1
ATOM 656 O O . ARG A 1 81 ? 15.609 -7.141 -13.242 1.00 56.41 81 ARG A O 1
ATOM 663 N N . LYS A 1 82 ? 14.778 -6.259 -11.345 1.00 57.44 82 LYS A N 1
ATOM 664 C CA . LYS A 1 82 ? 14.946 -7.478 -10.535 1.00 57.44 82 LYS A CA 1
ATOM 665 C C . LYS A 1 82 ? 13.846 -8.500 -10.817 1.00 57.44 82 LYS A C 1
ATOM 667 O O . LYS A 1 82 ? 14.111 -9.699 -10.738 1.00 57.44 82 LYS A O 1
ATOM 672 N N . TRP A 1 83 ? 12.646 -8.062 -11.194 1.00 61.53 83 TRP A N 1
ATOM 673 C CA . TRP A 1 83 ? 11.508 -8.947 -11.448 1.00 61.53 83 TRP A CA 1
ATOM 674 C C . TRP A 1 83 ? 11.250 -9.116 -12.947 1.00 61.53 83 TRP A C 1
ATOM 676 O O . TRP A 1 83 ? 10.329 -8.539 -13.507 1.00 61.53 83 TRP A O 1
ATOM 686 N N . LYS A 1 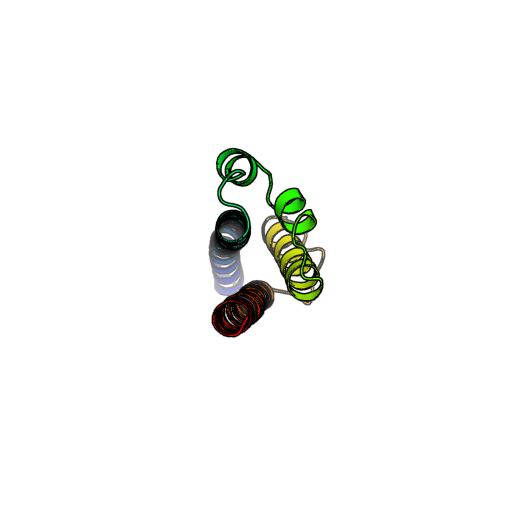84 ? 12.044 -9.958 -13.620 1.00 56.19 84 LYS A N 1
ATOM 687 C CA . LYS A 1 84 ? 11.938 -10.171 -15.082 1.00 56.19 84 LYS A CA 1
ATOM 688 C C . LYS A 1 84 ? 10.571 -10.682 -15.572 1.00 56.19 84 LYS A C 1
ATOM 690 O O . LYS A 1 84 ? 10.258 -10.498 -16.741 1.00 56.19 84 LYS A O 1
ATOM 695 N N . ASN A 1 85 ? 9.778 -11.301 -14.693 1.00 63.00 85 ASN A N 1
ATOM 696 C CA . ASN A 1 85 ? 8.460 -11.869 -15.014 1.00 63.00 85 ASN A CA 1
ATOM 697 C C . ASN A 1 85 ? 7.286 -11.013 -14.516 1.00 63.00 85 ASN A C 1
ATOM 699 O O . ASN A 1 85 ? 6.155 -11.497 -14.507 1.00 63.00 85 ASN A O 1
ATOM 703 N N . LYS A 1 86 ? 7.550 -9.801 -14.018 1.00 69.44 86 LYS A N 1
ATOM 704 C CA . LYS A 1 86 ? 6.523 -8.881 -13.533 1.00 69.44 86 LYS A CA 1
ATOM 705 C C . LYS A 1 86 ? 6.636 -7.555 -14.262 1.00 69.44 86 LYS A C 1
ATOM 707 O O . LYS A 1 86 ? 7.740 -7.112 -14.569 1.00 69.44 86 LYS A O 1
ATOM 712 N N . ASP A 1 87 ? 5.490 -6.966 -14.565 1.00 73.12 87 ASP A N 1
ATOM 713 C CA . ASP A 1 87 ? 5.404 -5.716 -15.308 1.00 73.12 87 ASP A CA 1
ATOM 714 C C . ASP A 1 87 ? 4.434 -4.723 -14.648 1.00 73.12 87 ASP A C 1
ATOM 716 O O . ASP A 1 87 ? 3.852 -4.950 -13.580 1.00 73.12 87 ASP A O 1
ATOM 720 N N . ILE A 1 88 ? 4.219 -3.605 -15.329 1.00 79.06 88 ILE A N 1
ATOM 721 C CA . ILE A 1 88 ? 3.279 -2.572 -14.914 1.00 79.06 88 ILE A CA 1
ATOM 722 C C . ILE A 1 88 ? 1.826 -3.062 -14.783 1.00 79.06 88 ILE A C 1
ATOM 724 O O . ILE A 1 88 ? 1.048 -2.488 -14.019 1.00 79.06 88 ILE A O 1
ATOM 728 N N . ASN A 1 89 ? 1.432 -4.122 -15.491 1.00 83.12 89 ASN A N 1
ATOM 729 C CA . ASN A 1 89 ? 0.100 -4.703 -15.359 1.00 83.12 89 ASN A CA 1
ATOM 730 C C . ASN A 1 89 ? -0.035 -5.470 -14.044 1.00 83.12 89 ASN A C 1
ATOM 732 O O . ASN A 1 89 ? -1.101 -5.428 -13.430 1.00 83.12 89 ASN A O 1
ATOM 736 N N . ASP A 1 90 ? 1.029 -6.119 -13.56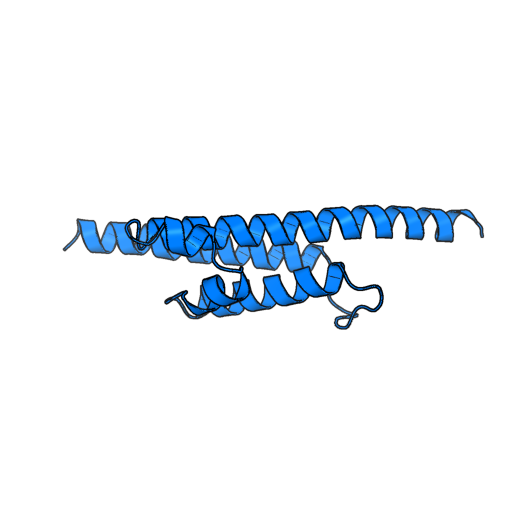8 1.00 87.38 90 ASP A N 1
ATOM 737 C CA . ASP A 1 90 ? 1.045 -6.685 -12.219 1.00 87.38 90 ASP A CA 1
ATOM 738 C C . ASP A 1 90 ? 0.930 -5.593 -11.149 1.00 87.38 90 ASP A C 1
ATOM 740 O O . ASP A 1 90 ? 0.171 -5.760 -10.195 1.00 87.38 90 ASP A O 1
ATOM 744 N N . LEU A 1 91 ? 1.610 -4.452 -11.319 1.00 87.88 91 LEU A N 1
ATOM 745 C CA . LEU A 1 91 ? 1.470 -3.312 -10.405 1.00 87.88 91 LEU A CA 1
ATOM 746 C C . LEU A 1 91 ? 0.021 -2.811 -10.343 1.00 87.88 91 LEU A C 1
ATOM 748 O O . LEU A 1 91 ? -0.528 -2.658 -9.253 1.00 87.88 91 LEU A O 1
ATOM 752 N N . LYS A 1 92 ? -0.614 -2.612 -11.504 1.00 87.12 92 LYS A N 1
ATOM 753 C CA . LYS A 1 92 ? -2.030 -2.222 -11.598 1.00 87.12 92 LYS A CA 1
ATOM 754 C C . LYS A 1 92 ? -2.939 -3.199 -10.856 1.00 87.12 92 LYS A C 1
ATOM 756 O O . LYS A 1 92 ? -3.741 -2.770 -10.034 1.00 87.12 92 LYS A O 1
ATOM 761 N N . LYS A 1 93 ? -2.769 -4.503 -11.100 1.00 91.31 93 LYS A N 1
ATOM 762 C CA . LYS A 1 93 ? -3.557 -5.556 -10.443 1.00 91.31 93 LYS A CA 1
ATOM 763 C C . LYS A 1 93 ? -3.362 -5.557 -8.931 1.00 91.31 93 LYS A C 1
ATOM 765 O O . LYS A 1 93 ? -4.321 -5.732 -8.194 1.00 91.31 93 LYS A O 1
ATOM 770 N N . LEU A 1 94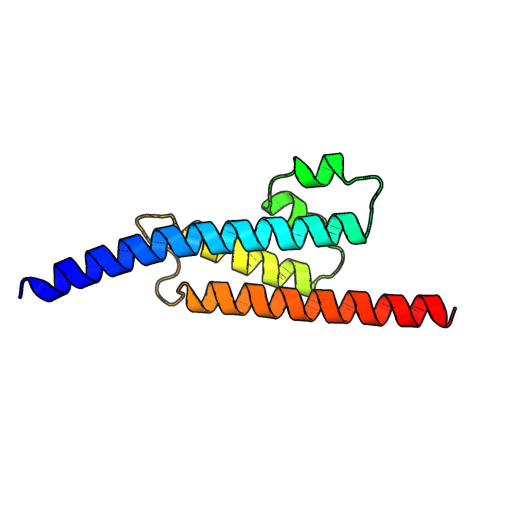 ? -2.139 -5.348 -8.443 1.00 93.88 94 LEU A N 1
ATOM 771 C CA . LEU A 1 94 ? -1.896 -5.275 -7.001 1.00 93.88 94 LEU A CA 1
ATOM 772 C C . LEU A 1 94 ? -2.557 -4.044 -6.369 1.00 93.88 94 LEU A C 1
ATOM 774 O O . LEU A 1 94 ? -3.099 -4.152 -5.270 1.00 93.88 94 LEU A O 1
ATOM 778 N N . ILE A 1 95 ? -2.549 -2.893 -7.048 1.00 91.31 95 ILE A N 1
ATOM 779 C CA . ILE A 1 95 ? -3.264 -1.693 -6.584 1.00 91.31 95 ILE A CA 1
ATOM 780 C C . ILE A 1 95 ? -4.772 -1.958 -6.551 1.00 91.31 95 ILE A C 1
ATOM 782 O O . ILE A 1 95 ? -5.414 -1.678 -5.545 1.00 91.31 95 ILE A O 1
ATOM 786 N N . GLU A 1 96 ? -5.328 -2.563 -7.598 1.00 93.00 96 GLU A N 1
ATOM 787 C CA . GLU A 1 96 ? -6.746 -2.932 -7.671 1.00 93.00 96 GLU A CA 1
ATOM 788 C C . GLU A 1 96 ? -7.155 -3.887 -6.537 1.00 93.00 96 GLU A C 1
ATOM 790 O O . GLU A 1 96 ? -8.115 -3.626 -5.815 1.00 93.00 96 GLU A O 1
ATOM 795 N N . VAL A 1 97 ? -6.371 -4.941 -6.290 1.00 96.00 97 VAL A N 1
ATOM 796 C CA . VAL A 1 97 ? -6.600 -5.858 -5.162 1.00 96.00 97 VAL A CA 1
ATOM 797 C C . VAL A 1 97 ? -6.507 -5.131 -3.815 1.00 96.00 97 VAL A C 1
ATOM 799 O O . VAL A 1 97 ? -7.292 -5.416 -2.911 1.00 96.00 97 VAL A O 1
ATOM 802 N N . THR A 1 98 ? -5.590 -4.167 -3.674 1.00 94.19 98 THR A N 1
ATOM 803 C CA . THR A 1 98 ? -5.492 -3.326 -2.466 1.00 94.19 98 THR A CA 1
ATOM 804 C C . THR A 1 98 ? -6.786 -2.540 -2.240 1.00 94.19 98 THR A C 1
ATOM 806 O O . THR A 1 98 ? -7.299 -2.531 -1.123 1.00 94.19 98 THR A O 1
ATOM 809 N N . VAL A 1 99 ? -7.349 -1.940 -3.295 1.00 93.69 99 VAL A N 1
ATOM 810 C CA . VAL A 1 99 ? -8.629 -1.212 -3.232 1.00 93.69 99 VAL A CA 1
ATOM 811 C C . VAL A 1 99 ? -9.765 -2.133 -2.790 1.00 93.69 99 VAL A C 1
ATOM 813 O O . VAL A 1 99 ? -10.549 -1.747 -1.926 1.00 93.69 99 VAL A O 1
ATOM 816 N N . TYR A 1 100 ? -9.843 -3.357 -3.319 1.00 96.12 100 TYR A N 1
ATOM 817 C CA . TYR A 1 100 ? -10.888 -4.303 -2.920 1.00 96.12 100 TYR A CA 1
ATOM 818 C C . TYR A 1 100 ? -10.815 -4.687 -1.444 1.00 96.12 100 TYR A C 1
ATOM 820 O O . TYR A 1 100 ? -11.848 -4.706 -0.775 1.00 96.12 100 TYR A O 1
ATOM 828 N N . PHE A 1 101 ? -9.619 -4.954 -0.914 1.00 96.56 101 PHE A N 1
ATOM 829 C CA . PHE A 1 101 ? -9.484 -5.264 0.508 1.00 96.56 101 PHE A CA 1
ATOM 830 C C . PHE A 1 101 ? -9.840 -4.071 1.401 1.00 96.56 101 PHE A C 1
ATOM 832 O O . PHE A 1 101 ? -10.537 -4.269 2.393 1.00 96.56 101 PHE A O 1
ATOM 839 N N . ILE A 1 102 ? -9.420 -2.853 1.036 1.00 94.56 102 ILE A N 1
ATOM 840 C CA . ILE A 1 102 ? -9.804 -1.630 1.758 1.00 94.56 102 ILE A CA 1
ATOM 841 C C . ILE A 1 102 ? -11.326 -1.470 1.750 1.00 94.56 102 ILE A C 1
ATOM 843 O O . ILE A 1 102 ? -11.930 -1.314 2.805 1.00 94.56 102 ILE A O 1
ATOM 847 N N . ALA A 1 103 ? -11.965 -1.558 0.580 1.00 92.81 103 ALA A N 1
ATOM 848 C CA . ALA A 1 103 ? -13.412 -1.404 0.463 1.00 92.81 103 ALA A CA 1
ATOM 849 C C . ALA A 1 103 ? -14.167 -2.448 1.299 1.00 92.81 103 ALA A C 1
ATOM 851 O O . ALA A 1 103 ? -15.121 -2.111 1.997 1.00 92.81 103 ALA A O 1
ATOM 852 N N . MET A 1 104 ? -13.718 -3.704 1.264 1.00 95.00 104 MET A N 1
ATOM 853 C CA . MET A 1 104 ? -14.292 -4.779 2.069 1.00 95.00 104 MET A CA 1
ATOM 854 C C . MET A 1 104 ? -14.170 -4.486 3.569 1.00 95.00 104 MET A C 1
ATOM 856 O O . MET A 1 104 ? -15.150 -4.652 4.292 1.00 95.00 104 MET A O 1
ATOM 860 N N . GLU A 1 105 ? -13.001 -4.048 4.037 1.00 95.00 105 GLU A N 1
ATOM 861 C CA . GLU A 1 105 ? -12.768 -3.726 5.449 1.00 95.00 105 GLU A CA 1
ATOM 862 C C . GLU A 1 105 ? -13.619 -2.534 5.905 1.00 95.00 105 GLU A C 1
ATOM 864 O O . GLU A 1 105 ? -14.336 -2.643 6.894 1.00 95.00 105 GLU A O 1
ATOM 869 N N . VAL A 1 106 ? -13.633 -1.445 5.131 1.00 92.62 106 VAL A N 1
ATOM 870 C CA . VAL A 1 106 ? -14.431 -0.239 5.407 1.00 92.62 106 VAL A CA 1
ATOM 871 C C . VAL A 1 106 ? -15.923 -0.559 5.506 1.00 92.62 106 VAL A C 1
ATOM 873 O O . VAL A 1 106 ? -16.582 -0.170 6.468 1.00 92.62 106 VAL A O 1
ATOM 876 N N . VAL A 1 107 ? -16.468 -1.292 4.529 1.00 93.06 107 VAL A N 1
ATOM 877 C CA . VAL A 1 107 ? -17.891 -1.660 4.524 1.00 93.06 107 VAL A CA 1
ATOM 878 C C . VAL A 1 107 ? -18.214 -2.592 5.690 1.00 93.06 107 VAL A C 1
ATOM 880 O O . VAL A 1 107 ? -19.234 -2.403 6.347 1.00 93.06 107 VAL A O 1
ATOM 883 N N . SER A 1 108 ? -17.350 -3.570 5.973 1.00 92.69 108 SER A N 1
ATOM 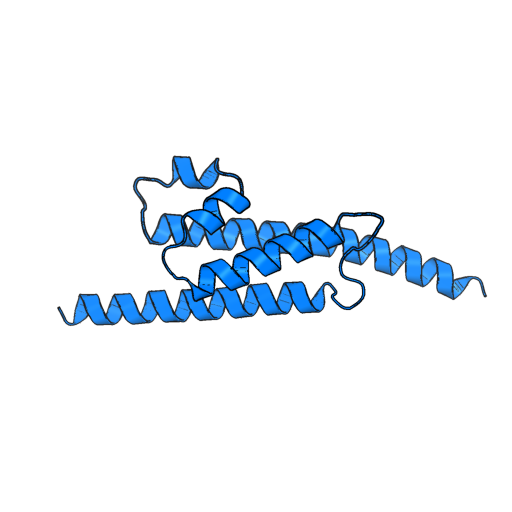884 C CA . SER A 1 108 ? -17.563 -4.512 7.079 1.00 92.69 108 SER A CA 1
ATOM 885 C C . SER A 1 108 ? -17.563 -3.799 8.430 1.00 92.69 108 SER A C 1
ATOM 887 O O . SER A 1 108 ? -18.479 -4.009 9.219 1.00 92.69 108 SER A O 1
ATOM 889 N N . ASN A 1 109 ? -16.587 -2.919 8.675 1.00 91.31 109 ASN A N 1
ATOM 890 C CA . ASN A 1 109 ? -16.483 -2.163 9.924 1.00 91.31 109 ASN A CA 1
ATOM 891 C C . ASN A 1 109 ? -17.705 -1.274 10.143 1.00 91.31 109 ASN A C 1
ATOM 893 O O . ASN A 1 109 ? -18.278 -1.290 11.226 1.00 91.31 109 ASN A O 1
ATOM 897 N N . LYS A 1 110 ? -18.172 -0.592 9.091 1.00 91.56 110 LYS A N 1
ATOM 898 C CA . LYS A 1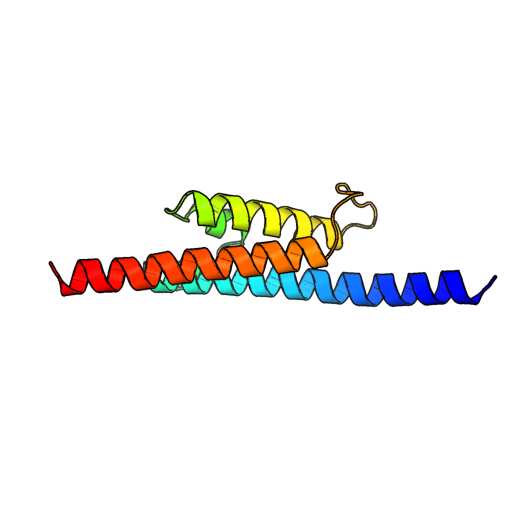 110 ? -19.383 0.228 9.161 1.00 91.56 110 LYS A CA 1
ATOM 899 C C . LYS A 1 110 ? -20.603 -0.570 9.641 1.00 91.56 110 LYS A C 1
ATOM 901 O O . LYS A 1 110 ? -21.306 -0.118 10.536 1.00 91.56 110 LYS A O 1
ATOM 906 N N . TYR A 1 111 ? -20.849 -1.756 9.081 1.00 93.56 111 TYR A N 1
ATOM 907 C CA . TYR A 1 111 ? -21.977 -2.589 9.520 1.00 93.56 111 TYR A CA 1
ATOM 908 C C . TYR A 1 111 ? -21.790 -3.146 10.935 1.00 93.56 111 TYR A C 1
ATOM 910 O O . TYR A 1 111 ? -22.768 -3.283 11.663 1.00 93.56 111 TYR A O 1
ATOM 918 N N . LEU A 1 112 ? -20.557 -3.468 11.335 1.00 93.06 112 LEU A N 1
ATOM 919 C CA . LEU A 1 112 ? -20.270 -3.924 12.698 1.00 93.06 112 LEU A CA 1
ATOM 920 C C . LEU A 1 112 ? -20.514 -2.818 13.734 1.00 93.06 112 LEU A C 1
ATOM 922 O O . LEU A 1 112 ? -21.035 -3.113 14.803 1.00 93.06 112 LEU A O 1
ATOM 926 N N . GLU A 1 113 ? -20.184 -1.566 13.412 1.00 91.00 113 GLU A N 1
ATOM 927 C CA . GLU A 1 113 ? -20.452 -0.401 14.265 1.00 91.00 113 GLU A CA 1
ATOM 928 C C . GLU A 1 113 ? -21.945 -0.057 14.333 1.00 91.00 113 GLU A C 1
ATOM 930 O O . GLU A 1 113 ? -22.462 0.196 15.414 1.00 91.00 113 GLU A O 1
ATOM 935 N N . GLU A 1 114 ? -22.657 -0.083 13.201 1.00 92.31 114 GLU A N 1
ATOM 936 C CA . GLU A 1 114 ? -24.103 0.199 13.150 1.00 92.31 114 GLU A CA 1
ATOM 937 C C . GLU A 1 114 ? -24.950 -0.841 13.902 1.00 92.31 114 GLU A C 1
ATOM 939 O O . GLU A 1 114 ? -26.069 -0.541 14.321 1.00 92.31 114 GLU A O 1
ATOM 944 N N . MET A 1 115 ? -24.443 -2.070 14.044 1.00 84.44 115 MET A N 1
ATOM 945 C CA . MET A 1 115 ? -25.127 -3.181 14.715 1.00 84.44 115 MET A CA 1
ATOM 946 C C . MET A 1 115 ? -24.626 -3.446 16.146 1.00 84.44 115 MET A C 1
ATOM 948 O O . MET A 1 115 ? -25.059 -4.433 16.750 1.00 84.44 115 MET A O 1
ATOM 952 N N . SER A 1 116 ? -23.725 -2.608 16.674 1.00 69.81 116 SER A N 1
ATOM 953 C CA . SER A 1 116 ? -23.216 -2.682 18.053 1.00 69.81 116 SER A CA 1
ATOM 954 C C . SER A 1 116 ? -23.964 -1.759 19.011 1.00 69.81 116 SER A C 1
ATOM 956 O O . SER A 1 116 ? -23.873 -2.060 20.224 1.00 69.81 116 SER A O 1
#

Foldseek 3Di:
DPVVVVVVVVVLVVQLVLLLVLLVVLLCVLLVLVCVVPVPCNVVSVPDDSLVSLVPDPDPVLSVLSVVLNVQSVQSNDPDRPCPPDGVVSSVVSSVVSVVVSVVVVVVVVVVVVVD

Secondary structure (DSSP, 8-state):
--HHHHHHHHHHHHHHHHHHHHHHHHHHHHHHHHHHH-GGGHHHHHHS-HHHHHHH-S-HHHHHHHHHHHHHHHHTTSSS-S-TT--HHHHHHHHHHHHHHHHHHHHHHHHHHHT-